Protein AF-A0A3A4WCK5-F1 (afdb_monomer)

Sequence (80 aa):
MRSALFGVIQRGRRKAVKGELIAAVGGLHIRYTGWRLDQGDFDVLAQTFHLLSRQQEKSKSGYVPLTAKRFLKDIGRQWG

Mean predicted aligned error: 8.32 Å

Radius of gyration: 15.88 Å; Cα contacts (8 Å, |Δi|>4): 77; chains: 1; bounding box: 40×22×41 Å

pLDDT: mean 78.75, std 10.66, range [54.22, 91.31]

Foldseek 3Di:
DDDLQAAADPPDDWDFDDQDFSDDDPNDTDGDGGTRHHVVNVLLVVLVVVQQVVCVVPDPDSDDDDDPCVSCVVSVHHDD

Solvent-accessible surface area (backbone atoms only — not comparable to full-atom values): 5172 Å² total; per-residue (Å²): 138,85,49,70,66,28,37,96,57,80,93,67,91,73,52,75,43,78,65,41,77,62,42,74,59,97,87,48,74,42,64,42,65,45,72,64,47,28,47,66,60,46,49,53,52,54,50,50,52,54,54,50,63,69,35,68,86,76,49,98,52,101,69,76,94,80,53,70,72,58,52,35,49,77,67,75,39,82,87,130

Secondary structure (DSSP, 8-state):
---SSEE---SS-PPEEEEEEEEEETTEEEEEEEEPEEHHHHHHHHHHHHHHHHHTTT-SSS-----HHHHHHHTTPPP-

Structure (mmCIF, N/CA/C/O backbone):
data_AF-A0A3A4WCK5-F1
#
_entry.id   AF-A0A3A4WCK5-F1
#
loop_
_atom_site.group_PDB
_atom_site.id
_atom_site.type_symbol
_atom_site.label_atom_id
_atom_site.label_alt_id
_atom_site.label_comp_id
_atom_site.label_asym_id
_atom_site.label_entity_id
_atom_site.label_seq_id
_atom_site.pdbx_PDB_ins_code
_atom_site.Cartn_x
_atom_site.Cartn_y
_atom_site.Cartn_z
_atom_site.occupancy
_atom_site.B_iso_or_equiv
_atom_site.auth_seq_id
_atom_site.auth_comp_id
_atom_site.auth_asym_id
_atom_site.auth_atom_id
_atom_site.pdbx_PDB_model_num
ATOM 1 N N . MET A 1 1 ? -0.537 -11.646 0.308 1.00 55.00 1 MET A N 1
ATOM 2 C CA . MET A 1 1 ? -1.211 -11.757 1.6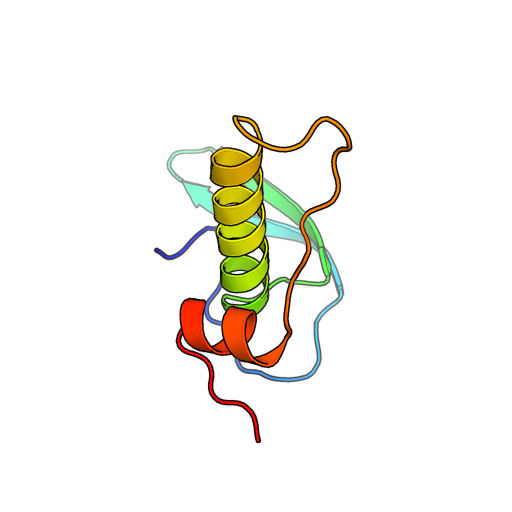27 1.00 55.00 1 MET A CA 1
ATOM 3 C C . MET A 1 1 ? -2.394 -10.800 1.648 1.00 55.00 1 MET A C 1
ATOM 5 O O . MET A 1 1 ? -2.290 -9.742 1.046 1.00 55.00 1 MET A O 1
ATOM 9 N N . ARG A 1 2 ? -3.510 -11.155 2.298 1.00 61.62 2 ARG A N 1
ATOM 10 C CA . ARG A 1 2 ? -4.671 -10.259 2.458 1.00 61.62 2 ARG A CA 1
ATOM 11 C C . ARG A 1 2 ? -4.636 -9.638 3.851 1.00 61.62 2 ARG A C 1
ATOM 13 O O . ARG A 1 2 ? -4.379 -10.363 4.806 1.00 61.62 2 ARG A O 1
ATOM 20 N N . SER A 1 3 ? -4.861 -8.329 3.962 1.00 66.19 3 SER A N 1
ATOM 21 C CA . SER A 1 3 ? -4.890 -7.631 5.253 1.00 66.19 3 SER A CA 1
ATOM 22 C C . SER A 1 3 ? -6.284 -7.068 5.538 1.00 66.19 3 SER A C 1
ATOM 24 O O . SER A 1 3 ? -7.075 -6.864 4.619 1.00 66.19 3 SER A O 1
ATOM 26 N N . ALA A 1 4 ? -6.561 -6.786 6.812 1.00 68.19 4 ALA A N 1
ATOM 27 C CA . ALA A 1 4 ? -7.797 -6.149 7.265 1.00 68.19 4 ALA A CA 1
ATOM 28 C C . ALA A 1 4 ? -8.039 -4.759 6.644 1.00 68.19 4 ALA A C 1
ATOM 30 O O . ALA A 1 4 ? -9.184 -4.360 6.458 1.00 68.19 4 ALA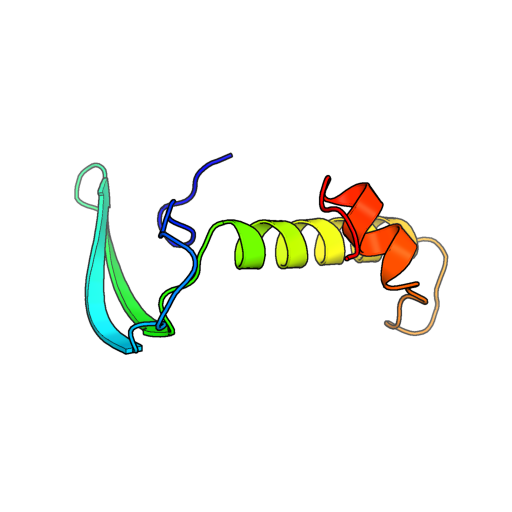 A O 1
ATOM 31 N N . LEU A 1 5 ? -6.967 -4.025 6.324 1.00 72.12 5 LEU A N 1
ATOM 32 C CA . LEU A 1 5 ? -7.035 -2.670 5.768 1.00 72.12 5 LEU A CA 1
ATOM 33 C C . LEU A 1 5 ? -7.027 -2.657 4.234 1.00 72.12 5 LEU A C 1
ATOM 35 O O . LEU A 1 5 ? -7.606 -1.764 3.624 1.00 72.12 5 LEU A O 1
ATOM 39 N N . PHE A 1 6 ? -6.390 -3.653 3.619 1.00 74.06 6 PHE A N 1
ATOM 40 C CA . PHE A 1 6 ? -6.200 -3.754 2.175 1.00 74.06 6 PHE A CA 1
ATOM 41 C C . PHE A 1 6 ? -7.066 -4.883 1.622 1.00 74.06 6 PHE A C 1
ATOM 43 O O . PHE A 1 6 ? -6.604 -5.992 1.339 1.00 74.06 6 PHE A O 1
ATOM 50 N N . GLY A 1 7 ? -8.364 -4.615 1.523 1.00 71.38 7 GLY A N 1
ATOM 51 C CA . GLY A 1 7 ? -9.341 -5.583 1.036 1.00 71.38 7 GLY A CA 1
ATOM 52 C C . GLY A 1 7 ? -9.233 -5.838 -0.471 1.00 71.38 7 GLY A C 1
ATOM 53 O O . GLY A 1 7 ? -8.688 -5.035 -1.232 1.00 71.38 7 GLY A O 1
ATOM 54 N N . VAL A 1 8 ? -9.813 -6.952 -0.928 1.00 66.56 8 VAL A N 1
ATOM 55 C CA . VAL A 1 8 ? -10.071 -7.176 -2.360 1.00 66.56 8 VAL A CA 1
ATOM 56 C C . VAL A 1 8 ? -11.287 -6.335 -2.745 1.00 66.56 8 VAL A C 1
ATOM 58 O O . VAL A 1 8 ? -12.425 -6.785 -2.661 1.00 66.56 8 VAL A O 1
ATOM 61 N N . ILE A 1 9 ? -11.047 -5.078 -3.104 1.00 69.50 9 ILE A N 1
ATOM 62 C CA . ILE A 1 9 ? -12.077 -4.149 -3.576 1.00 69.50 9 ILE A CA 1
ATOM 63 C C . ILE A 1 9 ? -11.916 -4.020 -5.090 1.00 69.50 9 ILE A C 1
ATOM 65 O O . ILE A 1 9 ? -10.796 -3.908 -5.591 1.00 69.50 9 ILE A O 1
ATOM 69 N N . GLN A 1 10 ? -13.025 -4.064 -5.832 1.00 62.06 10 GLN A N 1
ATOM 70 C CA . GLN A 1 10 ? -12.990 -3.833 -7.277 1.00 62.06 10 GLN A CA 1
ATOM 71 C C . GLN A 1 10 ? -12.396 -2.454 -7.587 1.00 62.06 10 GLN A C 1
ATOM 73 O O . GLN A 1 10 ? -12.718 -1.463 -6.928 1.00 62.06 10 GLN A O 1
ATOM 78 N N . ARG A 1 11 ? -11.553 -2.393 -8.626 1.00 60.09 11 ARG A N 1
ATOM 79 C CA . ARG A 1 11 ? -11.040 -1.128 -9.170 1.00 60.09 11 ARG A CA 1
ATOM 80 C C . ARG A 1 11 ? -12.239 -0.251 -9.546 1.00 60.09 11 ARG A C 1
ATOM 82 O O . ARG A 1 11 ? -13.087 -0.680 -10.321 1.00 60.09 11 ARG A O 1
ATOM 89 N N . GLY A 1 12 ? -12.326 0.948 -8.974 1.00 66.25 12 GLY A N 1
ATOM 90 C CA . GLY A 1 12 ? -13.492 1.816 -9.129 1.00 66.25 12 GLY A CA 1
ATOM 91 C C . GLY A 1 12 ? -13.495 2.993 -8.155 1.00 66.25 12 GLY A C 1
ATOM 92 O O . GLY A 1 12 ? -12.469 3.328 -7.559 1.00 66.25 12 GLY A O 1
ATOM 93 N N . ARG A 1 13 ? -14.654 3.646 -8.001 1.00 62.72 13 ARG A N 1
ATOM 94 C CA . ARG A 1 13 ? -14.803 4.850 -7.169 1.00 62.72 13 ARG A CA 1
ATOM 95 C C . ARG A 1 13 ? -14.453 4.534 -5.711 1.00 62.72 13 ARG A C 1
ATOM 97 O O . ARG A 1 13 ? -15.143 3.762 -5.047 1.00 62.72 13 ARG A O 1
ATOM 104 N N . ARG A 1 14 ? -13.365 5.134 -5.219 1.00 78.19 14 ARG A N 1
ATOM 105 C CA . ARG A 1 14 ? -12.905 4.969 -3.835 1.00 78.19 14 ARG A CA 1
ATOM 106 C C . ARG A 1 14 ? -13.936 5.570 -2.879 1.00 78.19 14 ARG A C 1
ATOM 108 O O . ARG A 1 14 ? -14.445 6.664 -3.117 1.00 78.19 14 ARG A O 1
ATOM 115 N N . LYS A 1 15 ? -14.243 4.851 -1.797 1.00 81.88 15 LYS A N 1
ATOM 116 C CA . LYS A 1 15 ? -15.141 5.320 -0.734 1.00 81.88 15 LYS A CA 1
ATOM 117 C C . L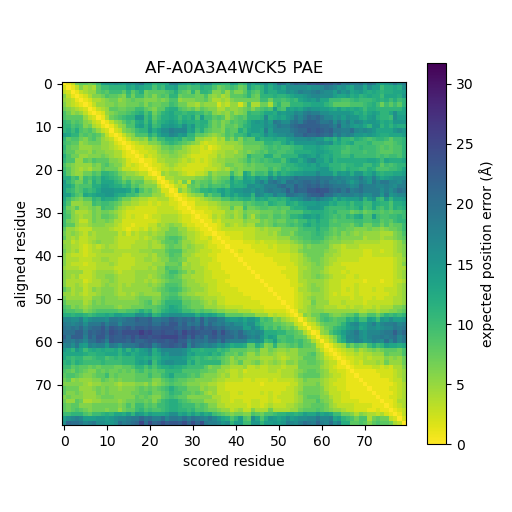YS A 1 15 ? -14.301 5.962 0.366 1.00 81.88 15 LYS A C 1
ATOM 119 O O . LYS A 1 15 ? -13.392 5.315 0.881 1.00 81.88 15 LYS A O 1
ATOM 124 N N . ALA A 1 16 ? -14.618 7.197 0.738 1.00 85.69 16 ALA A N 1
ATOM 125 C CA . ALA A 1 16 ? -14.159 7.768 1.997 1.00 85.69 16 ALA A CA 1
ATOM 126 C C . ALA A 1 16 ? -15.095 7.296 3.117 1.00 85.69 16 ALA A C 1
ATOM 128 O O . ALA A 1 16 ? -16.318 7.377 2.988 1.00 85.69 16 ALA A O 1
ATOM 129 N N . VAL A 1 17 ? -14.527 6.760 4.189 1.00 86.88 17 VAL A N 1
ATOM 130 C CA . VAL A 1 17 ? -15.259 6.190 5.322 1.00 86.88 17 VAL A CA 1
ATOM 131 C C . VAL A 1 17 ? -14.962 6.979 6.594 1.00 86.88 17 VAL A C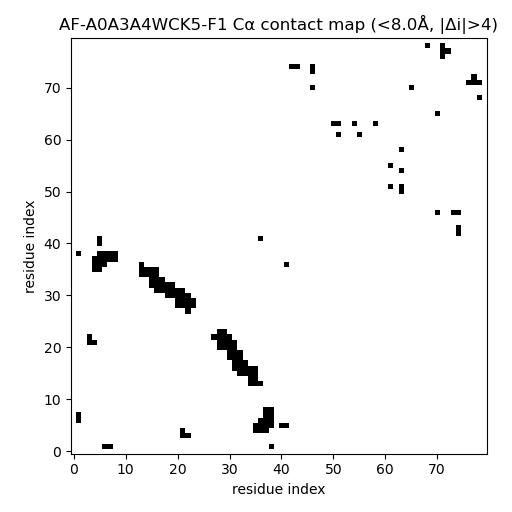 1
ATOM 133 O O . VAL A 1 17 ? -13.905 7.600 6.711 1.00 86.88 17 VAL A O 1
ATOM 136 N N . LYS A 1 18 ? -15.895 6.971 7.552 1.00 87.25 18 LYS A N 1
ATOM 137 C CA . LYS A 1 18 ? -15.760 7.667 8.840 1.00 87.25 18 LYS A CA 1
ATOM 138 C C . LYS A 1 18 ? -16.106 6.715 9.983 1.00 87.25 18 LYS A C 1
ATOM 140 O O . LYS A 1 18 ? -17.277 6.448 10.227 1.00 87.25 18 LYS A O 1
ATOM 145 N N . GLY A 1 19 ? -15.081 6.212 10.672 1.00 83.38 19 GLY A N 1
ATOM 146 C CA . GLY A 1 19 ? -15.216 5.310 11.818 1.00 83.38 19 GLY A CA 1
ATOM 147 C C . GLY A 1 19 ? -15.810 3.934 11.493 1.00 83.38 19 GLY A C 1
ATOM 148 O O . GLY A 1 19 ? -16.427 3.329 12.372 1.00 83.38 19 GLY A O 1
ATOM 149 N N . GLU A 1 20 ? -15.651 3.460 10.253 1.00 86.44 20 GLU A N 1
ATOM 150 C CA . GLU A 1 20 ? -16.214 2.195 9.759 1.00 86.44 20 GLU A CA 1
ATOM 151 C C . GLU A 1 20 ? -15.435 1.000 10.331 1.00 86.44 20 GLU A C 1
ATOM 153 O O . GLU A 1 20 ? -14.205 1.007 10.330 1.00 86.44 20 GLU A O 1
ATOM 158 N N . LEU A 1 21 ? -16.136 -0.016 10.844 1.00 84.06 21 LEU A N 1
ATOM 159 C CA . LEU A 1 21 ? -15.515 -1.235 11.369 1.00 84.06 21 LEU A CA 1
ATOM 160 C C . LEU A 1 21 ? -15.082 -2.123 10.194 1.00 84.06 21 LEU A C 1
ATOM 162 O O . LEU A 1 21 ? -15.931 -2.627 9.465 1.00 84.06 21 LEU A O 1
ATOM 166 N N . ILE A 1 22 ? -13.774 -2.301 10.011 1.00 78.81 22 ILE A N 1
ATOM 167 C CA . ILE A 1 22 ? -13.208 -3.021 8.853 1.00 78.81 22 ILE A CA 1
ATOM 168 C C . ILE A 1 22 ? -12.723 -4.435 9.188 1.00 78.81 22 ILE A C 1
ATOM 170 O O . ILE A 1 22 ? -12.614 -5.273 8.299 1.00 78.81 22 ILE A O 1
ATOM 174 N N . ALA A 1 23 ? -12.460 -4.722 10.464 1.00 76.75 23 ALA A N 1
ATOM 175 C CA . ALA A 1 23 ? -12.156 -6.066 10.936 1.00 76.75 23 ALA A CA 1
ATOM 176 C C . ALA A 1 23 ? -12.505 -6.226 12.417 1.00 76.75 23 ALA A C 1
ATOM 178 O O . ALA A 1 23 ? -12.308 -5.307 13.219 1.00 76.75 23 ALA A O 1
ATOM 179 N N . ALA A 1 24 ? -12.991 -7.419 12.751 1.00 70.06 24 ALA A N 1
ATOM 180 C CA . ALA A 1 24 ? -13.214 -7.888 14.107 1.00 70.06 24 ALA A CA 1
ATOM 181 C C . ALA A 1 24 ? -12.588 -9.283 14.236 1.00 70.06 24 ALA A C 1
ATOM 183 O O . ALA A 1 24 ? -13.068 -10.226 13.611 1.00 70.06 24 ALA A O 1
ATOM 184 N N . VAL A 1 25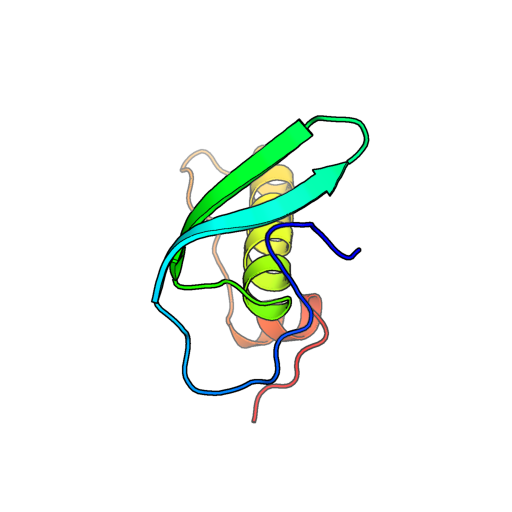 ? -11.500 -9.421 14.996 1.00 72.75 25 VAL A N 1
ATOM 185 C CA . VAL A 1 25 ? -10.887 -10.732 15.283 1.00 72.75 25 VAL A CA 1
ATOM 186 C C . VAL A 1 25 ? -10.816 -10.893 16.792 1.00 72.75 25 VAL A C 1
ATOM 188 O O . VAL A 1 25 ? -10.132 -10.118 17.451 1.00 72.75 25 VAL A O 1
ATOM 191 N N . GLY A 1 26 ? -11.544 -11.868 17.344 1.00 72.19 26 GLY A N 1
ATOM 192 C CA . GLY A 1 26 ? -11.452 -12.232 18.764 1.00 72.19 26 GLY A CA 1
ATOM 193 C C . GLY A 1 26 ? -11.612 -11.061 19.744 1.00 72.19 26 GLY A C 1
ATOM 194 O O . GLY A 1 26 ? -10.850 -10.964 20.697 1.00 72.19 26 GLY A O 1
ATOM 195 N N . GLY A 1 27 ? -12.547 -10.138 19.488 1.00 79.38 27 GLY A N 1
ATOM 196 C CA . GLY A 1 27 ? -12.778 -8.955 20.331 1.00 79.38 27 GLY A CA 1
ATOM 197 C C . GLY A 1 27 ? -11.940 -7.716 19.979 1.00 79.38 27 GLY A C 1
ATOM 198 O O . GLY A 1 27 ? -12.222 -6.634 20.490 1.00 79.38 27 GLY A O 1
ATOM 199 N N . LEU A 1 28 ? -10.966 -7.819 19.067 1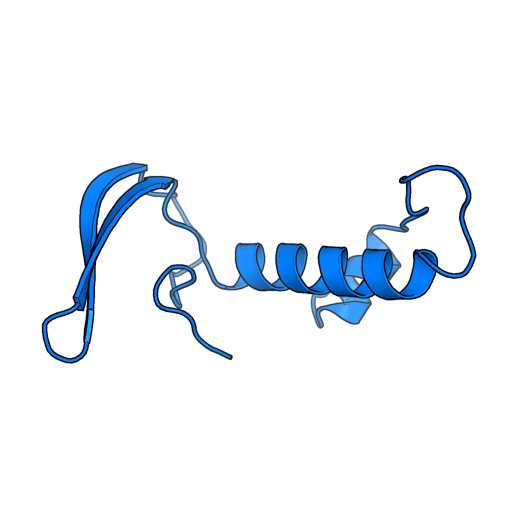.00 78.94 28 LEU A N 1
ATOM 200 C CA . LEU A 1 28 ? -10.253 -6.660 18.527 1.00 78.94 28 LEU A CA 1
ATOM 201 C C . LEU A 1 28 ? -11.072 -6.010 17.411 1.00 78.94 28 LEU A C 1
ATOM 203 O O . LEU A 1 28 ? -11.218 -6.586 16.335 1.00 78.94 28 LEU A O 1
ATOM 207 N N . HIS A 1 29 ? -11.563 -4.796 17.655 1.00 82.75 29 HIS A N 1
ATOM 208 C CA . HIS A 1 29 ? -12.316 -4.000 16.687 1.00 82.75 29 HIS A CA 1
ATOM 209 C C . HIS A 1 29 ? -11.442 -2.911 16.062 1.00 82.75 29 HIS A C 1
ATOM 211 O O . HIS A 1 29 ? -10.963 -2.019 16.759 1.00 82.75 29 HIS A O 1
ATOM 217 N N . ILE A 1 30 ? -11.286 -2.936 14.738 1.00 84.12 30 ILE A N 1
ATOM 218 C CA . ILE A 1 30 ? -10.552 -1.899 14.002 1.00 84.12 30 ILE A CA 1
ATOM 219 C C . ILE A 1 30 ? -11.547 -0.975 13.305 1.00 84.12 30 ILE A C 1
ATOM 221 O O . ILE A 1 30 ? -12.233 -1.384 12.366 1.00 84.12 30 ILE A O 1
ATOM 225 N N . ARG A 1 31 ? -11.598 0.286 13.747 1.00 87.50 31 ARG A N 1
ATOM 226 C CA . ARG A 1 31 ? -12.364 1.355 13.094 1.00 87.50 31 ARG A CA 1
ATOM 227 C C . ARG A 1 31 ? -11.455 2.200 12.216 1.00 87.50 31 ARG A C 1
ATOM 229 O O . ARG A 1 31 ? -10.406 2.652 12.665 1.00 87.50 31 ARG A O 1
ATOM 236 N N . TYR A 1 32 ? -11.888 2.449 10.989 1.00 83.56 32 TYR A N 1
ATOM 237 C CA . TYR A 1 32 ? -11.124 3.187 9.997 1.00 83.56 32 TYR A CA 1
ATOM 238 C C . TYR A 1 32 ? -11.851 4.457 9.548 1.00 83.56 32 TYR A C 1
ATOM 240 O O . TYR A 1 32 ? -13.061 4.463 9.309 1.00 83.56 32 TYR A O 1
ATOM 248 N N . THR A 1 33 ? -11.085 5.539 9.423 1.00 88.62 33 THR A N 1
ATOM 249 C CA . THR A 1 33 ? -11.517 6.826 8.873 1.00 88.62 33 THR A CA 1
ATOM 250 C C . THR A 1 33 ? -10.537 7.219 7.777 1.00 88.62 33 THR A C 1
ATOM 252 O O . THR A 1 33 ? -9.333 7.238 8.020 1.00 88.62 33 THR A O 1
ATOM 255 N N . GLY A 1 34 ? -11.037 7.539 6.586 1.00 88.56 34 GLY A N 1
ATOM 256 C CA . GLY A 1 34 ? -10.212 7.893 5.433 1.00 88.56 34 GLY A CA 1
ATOM 257 C C . GLY A 1 34 ? -10.634 7.183 4.153 1.00 88.56 34 GLY A C 1
ATOM 258 O O . GLY A 1 34 ? -11.738 6.649 4.048 1.00 88.56 34 GLY A O 1
ATOM 259 N N . TRP A 1 35 ? -9.758 7.199 3.154 1.00 87.25 35 TRP A N 1
ATOM 260 C CA . TRP A 1 35 ? -10.003 6.543 1.872 1.00 87.25 35 TRP A CA 1
ATOM 261 C C . TRP A 1 35 ? -9.807 5.042 1.988 1.00 87.25 35 TRP A C 1
ATOM 263 O O . TRP A 1 35 ? -8.744 4.582 2.383 1.00 87.25 35 TRP A O 1
ATOM 273 N N . ARG A 1 36 ? -10.820 4.266 1.610 1.00 83.88 36 ARG A N 1
ATOM 274 C CA . ARG A 1 36 ? -10.720 2.810 1.625 1.00 83.88 36 ARG A CA 1
ATOM 275 C C . ARG A 1 36 ? -9.633 2.347 0.649 1.00 83.88 36 ARG A C 1
ATOM 277 O O . ARG A 1 36 ? -9.730 2.636 -0.544 1.00 83.88 36 ARG A O 1
ATOM 284 N N . LEU A 1 37 ? -8.636 1.645 1.182 1.00 83.31 37 LEU A N 1
ATOM 285 C CA . LEU A 1 37 ? -7.464 1.164 0.454 1.00 83.31 37 LEU A CA 1
ATOM 286 C C . LEU A 1 37 ? -7.710 -0.237 -0.108 1.00 83.31 37 LEU A C 1
ATOM 288 O O . LEU A 1 37 ? -8.403 -1.053 0.506 1.00 83.31 37 LEU A O 1
ATOM 292 N N . ASP A 1 38 ? -7.143 -0.508 -1.276 1.00 83.81 38 ASP A N 1
ATOM 293 C CA . ASP A 1 38 ? -7.248 -1.795 -1.957 1.00 83.81 38 ASP A CA 1
ATOM 294 C C . ASP A 1 38 ? -5.923 -2.578 -1.936 1.00 83.81 38 ASP A C 1
ATOM 296 O O . ASP A 1 38 ? -4.899 -2.139 -1.412 1.00 83.81 38 ASP A O 1
ATOM 300 N N . GLN A 1 39 ? -5.941 -3.790 -2.489 1.00 81.69 39 GLN A N 1
ATOM 301 C CA . GLN A 1 39 ? -4.743 -4.627 -2.604 1.00 81.69 39 GLN A CA 1
ATOM 302 C C . GLN A 1 39 ? -3.622 -3.993 -3.443 1.00 81.69 39 GLN A C 1
ATOM 304 O O . GLN A 1 39 ? -2.455 -4.229 -3.162 1.00 81.69 39 GLN A O 1
ATOM 309 N N . GLY A 1 40 ? -3.939 -3.160 -4.436 1.00 85.56 40 GLY A N 1
ATOM 310 C CA . GLY A 1 40 ? -2.920 -2.441 -5.200 1.00 85.56 40 GLY A CA 1
ATOM 311 C C . GLY A 1 40 ? -2.192 -1.393 -4.363 1.00 85.56 40 GLY A C 1
ATOM 312 O O . GLY A 1 40 ? -0.975 -1.271 -4.479 1.00 85.56 40 GLY A O 1
ATOM 313 N N . ASP A 1 41 ? -2.907 -0.688 -3.482 1.00 86.56 41 ASP A N 1
ATOM 314 C CA . ASP A 1 41 ? -2.280 0.242 -2.535 1.00 86.56 41 ASP A CA 1
ATOM 315 C C . ASP A 1 41 ? -1.311 -0.504 -1.588 1.00 86.56 41 ASP A C 1
ATOM 317 O O . ASP A 1 41 ? -0.222 -0.008 -1.287 1.00 86.56 41 ASP A O 1
ATOM 321 N N . PHE A 1 42 ? -1.665 -1.729 -1.170 1.00 87.44 42 PHE A N 1
ATOM 322 C CA . PHE A 1 42 ? -0.775 -2.588 -0.379 1.00 87.44 42 PHE A CA 1
ATOM 323 C C . PHE A 1 42 ? 0.477 -3.012 -1.142 1.00 87.44 42 PHE A C 1
ATOM 325 O O . PHE A 1 42 ? 1.575 -2.892 -0.602 1.00 87.44 42 PHE A O 1
ATOM 332 N N . ASP A 1 43 ? 0.317 -3.490 -2.381 1.00 88.44 43 ASP A N 1
ATOM 333 C CA . ASP A 1 43 ? 1.425 -3.950 -3.225 1.00 88.44 43 ASP A CA 1
ATOM 334 C C . ASP A 1 43 ? 2.488 -2.847 -3.370 1.00 88.44 43 ASP A C 1
ATOM 336 O O . ASP A 1 43 ? 3.687 -3.090 -3.215 1.00 88.44 43 ASP A O 1
ATOM 340 N N . VAL A 1 44 ? 2.041 -1.607 -3.603 1.00 89.56 44 VAL A N 1
ATOM 341 C CA . V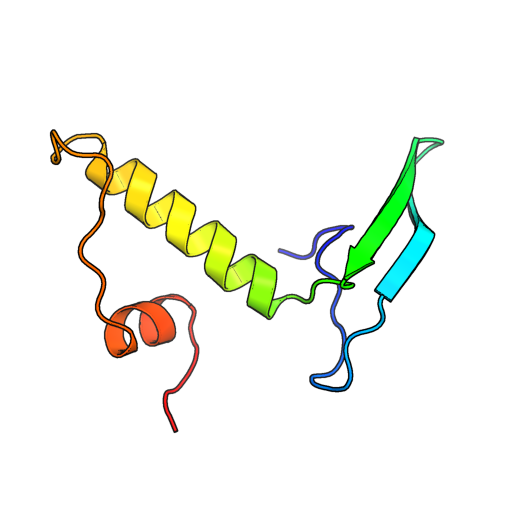AL A 1 44 ? 2.914 -0.430 -3.718 1.00 89.56 44 VAL A CA 1
ATOM 342 C C . VAL A 1 44 ? 3.641 -0.150 -2.402 1.00 89.56 44 VAL A C 1
ATOM 344 O O . VAL A 1 44 ? 4.861 0.034 -2.398 1.00 89.56 44 VAL A O 1
ATOM 347 N N . LEU A 1 45 ? 2.922 -0.124 -1.277 1.00 88.31 45 LEU A N 1
ATOM 348 C CA . LEU A 1 45 ? 3.516 0.173 0.028 1.00 88.31 45 LEU A CA 1
ATOM 349 C C . LEU A 1 45 ? 4.545 -0.891 0.434 1.00 88.31 45 LEU A C 1
ATOM 351 O O . LEU A 1 45 ? 5.669 -0.559 0.814 1.00 88.31 45 LEU A O 1
ATOM 355 N N . ALA A 1 46 ? 4.180 -2.168 0.310 1.00 90.38 46 ALA A N 1
ATOM 356 C CA . ALA A 1 46 ? 5.039 -3.292 0.659 1.00 90.38 46 ALA A CA 1
ATOM 357 C C . ALA A 1 46 ? 6.320 -3.299 -0.186 1.00 90.38 46 ALA A C 1
ATOM 359 O O . ALA A 1 46 ? 7.417 -3.438 0.360 1.00 90.38 46 ALA A O 1
ATOM 360 N N . GLN A 1 47 ? 6.203 -3.070 -1.498 1.00 90.94 47 GLN A N 1
ATOM 361 C CA . GLN A 1 47 ? 7.370 -2.995 -2.371 1.00 90.94 47 GLN A CA 1
ATOM 362 C C . GLN A 1 47 ? 8.254 -1.785 -2.061 1.00 90.94 47 GLN A C 1
ATOM 364 O O . GLN A 1 47 ? 9.478 -1.888 -2.104 1.00 90.94 47 GLN A O 1
ATOM 369 N N . THR A 1 48 ? 7.664 -0.647 -1.699 1.00 89.00 48 THR A N 1
ATOM 370 C CA . THR A 1 48 ? 8.429 0.543 -1.305 1.00 89.00 48 THR A CA 1
ATOM 371 C C . THR A 1 48 ? 9.270 0.267 -0.059 1.00 89.00 48 THR A C 1
ATOM 373 O O . THR A 1 48 ? 10.471 0.538 -0.062 1.00 89.00 48 THR A O 1
ATOM 376 N N . PHE A 1 49 ? 8.687 -0.349 0.975 1.00 88.62 49 PHE A N 1
ATOM 377 C CA . PHE A 1 49 ? 9.439 -0.750 2.167 1.00 88.62 49 PHE A CA 1
ATOM 378 C C . PHE A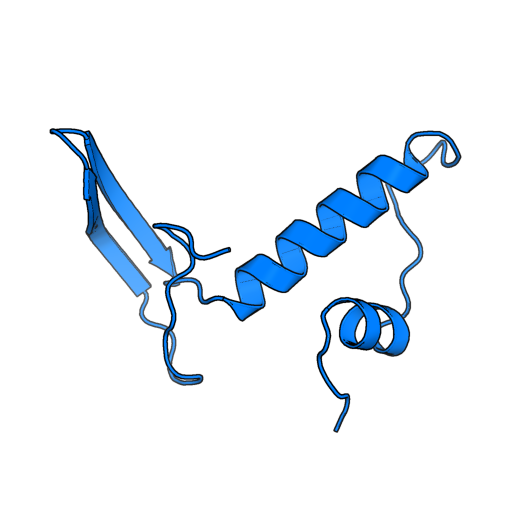 1 49 ? 10.509 -1.798 1.864 1.00 88.62 49 PHE A C 1
ATOM 380 O O . PHE A 1 49 ? 11.621 -1.695 2.382 1.00 88.62 49 PHE A O 1
ATOM 387 N N . HIS A 1 50 ? 10.214 -2.767 0.994 1.00 88.81 50 HIS A N 1
ATOM 388 C CA . HIS A 1 50 ? 11.203 -3.748 0.555 1.00 88.81 50 HIS A CA 1
ATOM 389 C C . HIS A 1 50 ? 12.420 -3.073 -0.098 1.00 88.81 50 HIS A C 1
ATOM 391 O O . HIS A 1 50 ? 13.564 -3.396 0.224 1.00 88.81 50 HIS A O 1
ATOM 397 N N . LEU A 1 51 ? 12.191 -2.098 -0.982 1.00 87.56 51 LEU A N 1
ATOM 398 C CA . LEU A 1 51 ? 13.265 -1.364 -1.652 1.00 87.56 51 LEU A CA 1
ATOM 399 C C . LEU A 1 51 ? 14.050 -0.468 -0.687 1.00 87.56 51 LEU A C 1
ATOM 401 O O . LEU A 1 51 ? 15.277 -0.440 -0.765 1.00 87.56 51 LEU A O 1
ATOM 405 N N . LEU A 1 52 ? 13.372 0.210 0.244 1.00 85.25 52 LEU A N 1
ATOM 406 C CA . LEU A 1 52 ? 14.016 1.014 1.289 1.00 85.25 52 LEU A CA 1
ATOM 407 C C . LEU A 1 52 ? 14.912 0.160 2.193 1.00 85.25 52 LEU A C 1
ATOM 409 O O . LEU A 1 52 ? 16.075 0.499 2.396 1.00 85.25 52 LEU A O 1
ATOM 413 N N . SER A 1 53 ? 14.409 -0.983 2.665 1.00 84.06 53 SER A N 1
ATOM 414 C CA . SER A 1 53 ? 15.169 -1.912 3.510 1.00 84.06 53 SER A CA 1
ATOM 415 C C . SER A 1 53 ? 16.449 -2.397 2.821 1.00 84.06 53 SER A C 1
ATOM 417 O O . SER A 1 53 ? 17.506 -2.434 3.445 1.00 84.06 53 SER A O 1
ATOM 419 N N . ARG A 1 54 ? 16.394 -2.682 1.514 1.00 81.69 54 ARG A N 1
ATOM 420 C CA . ARG A 1 54 ? 17.571 -3.091 0.726 1.00 81.69 54 ARG A CA 1
ATOM 421 C C . ARG A 1 54 ? 18.566 -1.963 0.447 1.00 81.69 54 ARG A C 1
ATOM 423 O O . ARG A 1 54 ? 19.716 -2.241 0.117 1.00 81.69 54 ARG A O 1
ATOM 430 N N . GLN A 1 55 ? 18.126 -0.709 0.513 1.00 74.75 55 GLN A N 1
ATOM 431 C CA . GLN A 1 55 ? 18.955 0.475 0.258 1.00 74.75 55 GLN A CA 1
ATOM 432 C C . GLN A 1 55 ? 19.578 1.053 1.528 1.00 74.75 55 GLN A C 1
ATOM 434 O O . GLN A 1 55 ? 20.549 1.801 1.426 1.00 74.75 55 GLN A O 1
ATOM 439 N N . GLN A 1 56 ? 19.077 0.683 2.710 1.00 60.38 56 GLN A N 1
ATOM 440 C CA . GLN A 1 56 ? 19.606 1.145 3.996 1.00 60.38 56 GLN A CA 1
ATOM 441 C C . GLN A 1 56 ? 21.088 0.766 4.199 1.00 60.38 56 GLN A C 1
ATOM 443 O O . GLN A 1 56 ? 21.800 1.453 4.922 1.00 60.38 56 GLN A O 1
ATOM 448 N N . GLU A 1 57 ? 21.584 -0.264 3.502 1.00 59.00 57 GLU A N 1
ATOM 449 C CA . GLU A 1 57 ? 23.011 -0.623 3.482 1.00 59.00 57 GLU A CA 1
ATOM 450 C C . GLU A 1 57 ? 23.861 0.207 2.498 1.00 59.00 57 GLU A C 1
ATOM 452 O O . GLU A 1 57 ? 25.087 0.167 2.567 1.00 59.00 57 GLU A O 1
ATOM 457 N N . LYS A 1 58 ? 23.250 0.943 1.555 1.00 59.34 58 LYS A N 1
ATOM 458 C CA . LYS A 1 58 ? 23.951 1.542 0.399 1.00 59.34 58 LYS A CA 1
ATOM 459 C C . LYS A 1 58 ? 23.756 3.047 0.204 1.00 59.34 58 LYS A C 1
ATOM 461 O O . LYS A 1 58 ? 24.584 3.654 -0.473 1.00 59.34 58 LYS A O 1
ATOM 466 N N . SER A 1 59 ? 22.719 3.669 0.768 1.00 54.22 59 SER A N 1
ATOM 467 C CA . SER A 1 59 ? 22.382 5.070 0.473 1.00 54.22 59 SER A CA 1
ATOM 468 C C . SER A 1 59 ? 22.391 5.960 1.720 1.00 54.22 59 SER A C 1
ATOM 470 O O . SER A 1 59 ? 21.625 5.753 2.655 1.00 54.22 59 SER A O 1
ATOM 472 N N . LYS A 1 60 ? 23.249 6.992 1.718 1.00 58.91 60 LYS A N 1
ATOM 473 C CA . LYS A 1 60 ? 23.377 8.005 2.793 1.00 58.91 60 LYS A CA 1
ATOM 474 C C . LYS A 1 60 ? 22.225 9.017 2.836 1.00 58.91 60 LYS A C 1
ATOM 476 O O . LYS A 1 60 ? 22.127 9.802 3.771 1.00 58.91 60 LYS A O 1
ATOM 481 N N . SER A 1 61 ? 21.387 9.032 1.806 1.00 61.75 61 SER A N 1
ATOM 482 C CA . SER A 1 61 ? 20.269 9.954 1.647 1.00 61.75 61 SER A CA 1
ATOM 483 C C . SER A 1 61 ? 19.029 9.094 1.451 1.00 61.75 61 SER A C 1
ATOM 485 O O . SER A 1 61 ? 19.045 8.226 0.582 1.00 61.75 61 SER A O 1
ATOM 487 N N . GLY A 1 62 ? 17.996 9.270 2.278 1.00 68.62 62 GLY A N 1
ATOM 488 C CA . GLY A 1 62 ? 16.803 8.409 2.382 1.00 68.62 62 GLY A CA 1
AT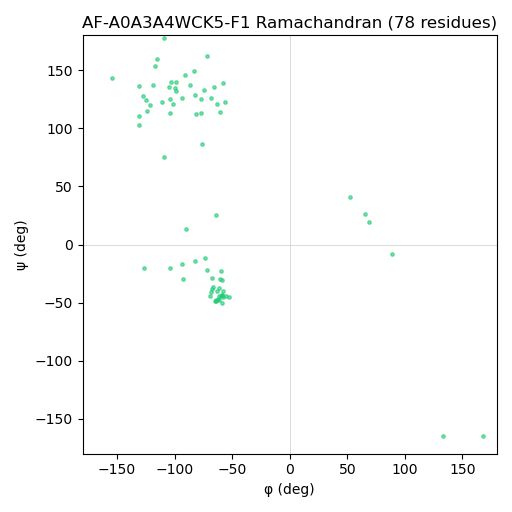OM 489 C C . GLY A 1 62 ? 15.895 8.340 1.145 1.00 68.62 62 GLY A C 1
ATOM 490 O O . GLY A 1 62 ? 14.704 8.073 1.269 1.00 68.62 62 GLY A O 1
ATOM 491 N N . TYR A 1 63 ? 16.439 8.587 -0.043 1.00 72.69 63 TYR A N 1
ATOM 492 C CA . TYR A 1 63 ? 15.779 8.458 -1.329 1.00 72.69 63 TYR A CA 1
ATOM 493 C C . TYR A 1 63 ? 16.233 7.182 -2.031 1.00 72.69 63 TYR A C 1
ATOM 495 O O . TYR A 1 63 ? 17.415 6.832 -2.042 1.00 72.69 63 TYR A O 1
ATOM 503 N N . VAL A 1 64 ? 15.278 6.514 -2.673 1.00 74.19 64 VAL A N 1
ATOM 504 C CA . VAL A 1 64 ? 15.533 5.349 -3.518 1.00 74.19 64 VAL A CA 1
ATOM 505 C C . VAL A 1 64 ? 15.270 5.755 -4.965 1.00 74.19 64 VAL A C 1
ATOM 507 O O . VAL A 1 64 ? 14.159 6.200 -5.259 1.00 74.19 64 VAL A O 1
ATOM 510 N N . PRO A 1 65 ? 16.246 5.632 -5.883 1.00 78.31 65 PRO A N 1
ATOM 511 C CA . PRO A 1 65 ? 15.984 5.820 -7.303 1.00 78.31 65 PRO A CA 1
ATOM 512 C C . PRO A 1 65 ? 15.104 4.672 -7.816 1.00 78.31 65 PRO A C 1
ATOM 514 O O . PRO A 1 65 ? 15.418 3.495 -7.634 1.00 78.31 65 PRO A O 1
ATOM 517 N N . LEU A 1 66 ? 13.983 5.019 -8.449 1.00 83.06 66 LEU A N 1
ATOM 518 C CA . LEU A 1 66 ? 12.945 4.079 -8.873 1.00 83.06 66 LEU A CA 1
ATOM 519 C C . LEU A 1 66 ? 12.578 4.351 -10.331 1.00 83.06 66 LEU A C 1
ATOM 521 O O . LEU A 1 66 ? 12.365 5.492 -10.729 1.00 83.06 66 LEU A O 1
ATOM 525 N N . THR A 1 67 ? 12.442 3.297 -11.132 1.00 88.56 67 THR A N 1
ATOM 526 C CA . THR A 1 67 ? 11.825 3.390 -12.462 1.00 88.56 67 THR A CA 1
ATOM 527 C C . THR A 1 67 ? 10.417 2.818 -12.392 1.00 88.56 67 THR A C 1
ATOM 529 O O . THR A 1 67 ? 10.260 1.653 -12.026 1.00 88.56 67 THR A O 1
ATOM 532 N N . ALA A 1 68 ? 9.404 3.584 -12.807 1.00 87.06 68 ALA A N 1
ATOM 533 C CA . ALA A 1 68 ? 7.999 3.161 -12.757 1.00 87.06 68 ALA A CA 1
ATOM 534 C C . ALA A 1 68 ? 7.766 1.796 -13.431 1.00 87.06 68 ALA A C 1
ATOM 536 O O . ALA A 1 68 ? 7.154 0.904 -12.850 1.00 87.06 68 ALA A O 1
ATOM 537 N N . LYS A 1 69 ? 8.347 1.585 -14.620 1.00 88.94 69 LYS A N 1
ATOM 538 C CA . LYS A 1 69 ? 8.264 0.312 -15.352 1.00 88.94 69 LYS A CA 1
ATOM 539 C C . LYS A 1 69 ? 8.816 -0.869 -14.551 1.00 88.94 69 LYS A C 1
ATOM 541 O O . LYS A 1 69 ? 8.216 -1.942 -14.538 1.00 88.94 69 LYS A O 1
ATOM 546 N N . ARG A 1 70 ? 9.967 -0.683 -13.894 1.00 88.06 70 ARG A N 1
ATOM 547 C CA . ARG A 1 70 ? 10.595 -1.733 -13.085 1.00 88.06 70 ARG A CA 1
ATOM 548 C C . ARG A 1 70 ? 9.768 -2.018 -11.836 1.00 88.06 70 ARG A C 1
ATOM 550 O O . ARG A 1 70 ? 9.512 -3.178 -11.548 1.00 88.06 70 ARG A O 1
ATOM 557 N N . PHE A 1 71 ? 9.302 -0.966 -11.173 1.00 91.00 71 PHE A N 1
ATOM 558 C CA . PHE A 1 71 ? 8.471 -1.065 -9.981 1.00 91.00 71 PHE A CA 1
ATOM 559 C C . PHE A 1 71 ? 7.182 -1.846 -10.251 1.00 91.00 71 PHE A C 1
ATOM 561 O O . PHE A 1 71 ? 6.892 -2.807 -9.547 1.00 91.00 71 PHE A O 1
ATOM 568 N N . LEU A 1 72 ? 6.452 -1.487 -11.315 1.00 90.62 72 LEU A N 1
ATOM 569 C CA . LEU A 1 72 ? 5.232 -2.187 -11.722 1.00 90.62 72 LEU A CA 1
ATOM 570 C C . LEU A 1 72 ? 5.507 -3.662 -12.030 1.00 90.62 72 LEU A C 1
ATOM 572 O O . LEU A 1 72 ? 4.781 -4.526 -11.546 1.00 90.62 72 LEU A O 1
ATOM 576 N N . LYS A 1 73 ? 6.593 -3.957 -12.758 1.00 90.31 73 LYS A N 1
ATOM 577 C CA . LYS A 1 73 ? 7.015 -5.337 -13.029 1.00 90.31 73 LYS A CA 1
ATOM 578 C C . LYS A 1 73 ? 7.286 -6.116 -11.739 1.00 90.31 73 LYS A C 1
ATOM 580 O O . LYS A 1 73 ? 6.873 -7.268 -11.644 1.00 90.31 73 LYS A O 1
ATOM 585 N N . ASP A 1 74 ? 7.958 -5.505 -10.766 1.00 90.44 74 ASP A N 1
ATOM 586 C CA . ASP A 1 74 ? 8.313 -6.164 -9.505 1.00 90.44 74 ASP A CA 1
ATOM 587 C C . ASP A 1 74 ? 7.085 -6.478 -8.631 1.00 90.44 74 ASP A C 1
ATOM 589 O O . ASP A 1 74 ? 7.091 -7.483 -7.928 1.00 90.44 74 ASP A O 1
ATOM 593 N N . ILE A 1 75 ? 6.006 -5.692 -8.731 1.00 91.31 75 ILE A N 1
ATOM 594 C CA . ILE A 1 75 ? 4.709 -6.001 -8.095 1.00 91.31 75 ILE A CA 1
ATOM 595 C C . ILE A 1 75 ? 3.763 -6.818 -8.994 1.00 91.31 75 ILE A C 1
ATOM 597 O O . ILE A 1 75 ? 2.565 -6.904 -8.729 1.00 91.31 75 ILE A O 1
ATOM 601 N N . GLY A 1 76 ? 4.266 -7.396 -10.091 1.00 88.75 76 GLY A N 1
ATOM 602 C CA . GLY A 1 76 ? 3.480 -8.244 -10.996 1.00 88.75 76 GLY A CA 1
ATOM 603 C C . GLY A 1 76 ? 2.413 -7.501 -11.810 1.00 88.75 76 GLY A C 1
ATOM 604 O O . GLY A 1 76 ? 1.474 -8.119 -12.310 1.00 88.75 76 GLY A O 1
ATOM 605 N N . ARG A 1 77 ? 2.527 -6.176 -11.952 1.00 86.50 77 ARG A N 1
ATOM 606 C CA . ARG A 1 77 ? 1.607 -5.333 -12.727 1.00 86.50 77 ARG A CA 1
ATOM 607 C C . ARG A 1 77 ? 2.202 -5.040 -14.103 1.00 86.50 77 ARG A C 1
ATOM 609 O O . ARG A 1 77 ? 3.393 -4.765 -14.249 1.00 86.50 77 ARG A O 1
ATOM 616 N N . GLN A 1 78 ? 1.352 -5.065 -15.121 1.00 80.25 78 GLN A N 1
ATOM 617 C CA . GLN A 1 78 ? 1.722 -4.623 -16.461 1.00 80.25 78 GLN A CA 1
ATOM 618 C C . GLN A 1 78 ? 1.583 -3.104 -16.578 1.00 80.25 78 GLN A C 1
ATOM 620 O O . GLN A 1 78 ? 0.744 -2.484 -15.921 1.00 80.25 78 GLN A O 1
ATOM 625 N N . TRP A 1 79 ? 2.432 -2.520 -17.415 1.00 71.69 79 TRP A N 1
ATOM 626 C CA . TRP A 1 79 ? 2.247 -1.175 -17.938 1.00 71.69 79 TRP A CA 1
ATOM 627 C C . TRP A 1 79 ? 1.374 -1.299 -19.195 1.00 71.69 79 TRP A C 1
ATOM 629 O O . TRP A 1 79 ? 1.546 -2.256 -19.951 1.00 71.69 79 TRP A O 1
ATOM 639 N N . GLY A 1 80 ? 0.406 -0.398 -19.347 1.00 55.97 80 GLY A N 1
ATOM 640 C CA . GLY A 1 80 ? -0.422 -0.261 -20.547 1.00 55.97 80 GLY A CA 1
ATOM 641 C C . GLY A 1 80 ? 0.052 0.926 -21.357 1.00 55.97 80 GLY A C 1
ATOM 642 O O . GLY A 1 80 ? 0.409 1.935 -20.704 1.00 55.97 80 GLY A O 1
#